Protein AF-A0A6V8CAD1-F1 (afdb_monomer)

Sequence (71 aa):
MARHLTVEDELAELAQIVAEAEAEGIDPWPEPKPDRPWAKWTIATFVTVMMLSWVSQLLFRVVEITRETVP

Foldseek 3Di:
DDDDPDPVVVVVVLVVVCVVCVVVVHDSDDDPDPDDVVVVVVVVVVVVVVVVVVVVVVVVVVVVVVVVPDD

Radius of gyration: 26.32 Å; Cα contacts (8 Å, |Δi|>4): 8; chains: 1; bounding box: 58×20×66 Å

Mean predicted aligned error: 10.3 Å

pLDDT: mean 86.54, std 9.83, range [45.06, 96.44]

Secondary structure (DSSP, 8-state):
------HHHHHHHHHHHHHHHHHTT---SPPPPPP-HHHHHHHHHHHHHHHHHHHHHHHHHHHHHHHHH--

Structure (mmCIF, N/CA/C/O backbone):
data_AF-A0A6V8CAD1-F1
#
_entry.id   AF-A0A6V8CAD1-F1
#
loop_
_atom_site.group_PDB
_atom_site.id
_atom_site.type_symbol
_atom_site.label_atom_id
_atom_site.label_alt_id
_atom_site.label_comp_id
_atom_site.label_asym_id
_atom_site.label_entity_id
_atom_site.label_seq_id
_atom_site.pdbx_PDB_ins_code
_atom_site.Cartn_x
_atom_site.Cartn_y
_atom_site.Cartn_z
_atom_site.occupancy
_atom_site.B_iso_or_equiv
_atom_site.auth_seq_id
_atom_site.auth_comp_id
_atom_site.auth_asym_id
_atom_site.auth_atom_id
_atom_site.pdbx_PDB_model_num
ATOM 1 N N . MET A 1 1 ? 2.430 2.651 34.519 1.00 45.06 1 MET A N 1
ATOM 2 C CA . MET A 1 1 ? 2.715 2.271 33.121 1.00 45.06 1 MET A CA 1
ATOM 3 C C . MET A 1 1 ? 3.649 1.078 33.148 1.00 45.06 1 MET A C 1
ATOM 5 O O . MET A 1 1 ? 4.860 1.260 33.228 1.00 45.06 1 MET A O 1
ATOM 9 N N . ALA A 1 2 ? 3.086 -0.129 33.225 1.00 54.22 2 ALA A N 1
ATOM 10 C CA . ALA A 1 2 ? 3.875 -1.344 33.075 1.00 54.22 2 ALA A CA 1
ATOM 11 C C . ALA A 1 2 ? 4.384 -1.378 31.631 1.00 54.22 2 ALA A C 1
ATOM 13 O O . ALA A 1 2 ? 3.618 -1.142 30.707 1.00 54.22 2 ALA A O 1
ATOM 14 N N . ARG A 1 3 ? 5.687 -1.574 31.442 1.00 61.19 3 ARG A N 1
ATOM 15 C CA . ARG A 1 3 ? 6.250 -1.822 30.118 1.00 61.19 3 ARG A CA 1
ATOM 16 C C . ARG A 1 3 ? 6.067 -3.316 29.861 1.00 61.19 3 ARG A C 1
ATOM 18 O O . ARG A 1 3 ? 6.779 -4.113 30.464 1.00 61.19 3 ARG A O 1
ATOM 25 N N . HIS A 1 4 ? 5.074 -3.664 29.054 1.00 60.56 4 HIS A N 1
ATOM 26 C CA . HIS A 1 4 ? 4.816 -5.023 28.574 1.00 60.56 4 HIS A CA 1
ATOM 27 C C . HIS A 1 4 ? 6.064 -5.497 27.817 1.00 60.56 4 HIS A C 1
ATOM 29 O O . HIS A 1 4 ? 6.616 -4.758 26.999 1.00 60.56 4 HIS A O 1
ATOM 35 N N . LEU A 1 5 ? 6.599 -6.662 28.178 1.00 69.88 5 LEU A N 1
ATOM 36 C CA . LEU A 1 5 ? 7.849 -7.172 27.601 1.00 69.88 5 LEU A CA 1
ATOM 37 C C . LEU A 1 5 ? 7.588 -8.073 26.386 1.00 69.88 5 LEU A C 1
ATOM 39 O O . LEU A 1 5 ? 8.533 -8.374 25.657 1.00 69.88 5 LEU A O 1
ATOM 43 N N . THR A 1 6 ? 6.332 -8.485 26.166 1.00 85.69 6 THR A N 1
ATOM 44 C CA . THR A 1 6 ? 5.934 -9.446 25.132 1.00 85.69 6 THR A CA 1
ATOM 45 C C . THR A 1 6 ? 4.599 -9.058 24.485 1.00 85.69 6 THR A C 1
ATOM 47 O O . THR A 1 6 ? 3.768 -8.396 25.107 1.00 85.69 6 THR A O 1
ATOM 50 N N . VAL A 1 7 ? 4.403 -9.456 23.225 1.00 88.69 7 VAL A N 1
ATOM 51 C CA . VAL A 1 7 ? 3.155 -9.215 22.471 1.00 88.69 7 VAL A CA 1
ATOM 52 C C . VAL A 1 7 ? 2.023 -10.083 23.031 1.00 88.69 7 VAL A C 1
ATOM 54 O O . VAL A 1 7 ? 0.857 -9.706 22.998 1.00 88.69 7 VAL A O 1
ATOM 57 N N . GLU A 1 8 ? 2.370 -11.243 23.574 1.00 88.75 8 GLU A N 1
ATOM 58 C CA . GLU A 1 8 ? 1.470 -12.217 24.177 1.00 88.75 8 GLU A CA 1
ATOM 59 C C . GLU A 1 8 ? 0.754 -11.647 25.405 1.00 88.75 8 GLU A C 1
ATOM 61 O O . GLU A 1 8 ? -0.454 -11.840 25.546 1.00 88.75 8 GLU A O 1
ATOM 66 N N . ASP A 1 9 ? 1.476 -10.905 26.250 1.00 88.19 9 ASP A N 1
ATOM 67 C CA . ASP A 1 9 ? 0.899 -10.252 27.428 1.00 88.19 9 ASP A CA 1
ATOM 68 C C . ASP A 1 9 ? -0.121 -9.169 27.026 1.00 88.19 9 ASP A C 1
ATOM 70 O O . ASP A 1 9 ? -1.204 -9.097 27.606 1.00 88.19 9 ASP A O 1
ATOM 74 N N . GLU A 1 10 ? 0.184 -8.369 25.995 1.00 86.56 10 GLU A N 1
ATOM 75 C CA . GLU A 1 10 ? -0.737 -7.348 25.465 1.00 86.56 10 GLU A CA 1
ATOM 76 C C . GLU A 1 10 ? -1.998 -7.984 24.858 1.00 86.56 10 GLU A C 1
ATOM 78 O O . GLU A 1 10 ? -3.114 -7.512 25.081 1.00 86.56 10 GLU A O 1
ATOM 83 N N . LEU A 1 11 ? -1.848 -9.092 24.124 1.00 89.38 11 LEU A N 1
ATOM 84 C CA . LEU A 1 11 ? -2.980 -9.823 23.549 1.00 89.38 11 LEU A CA 1
ATOM 85 C C . LEU A 1 11 ? -3.860 -10.476 24.624 1.00 89.38 11 LEU A C 1
ATOM 87 O O . LEU A 1 11 ? -5.081 -10.504 24.467 1.00 89.38 11 LEU A O 1
ATOM 91 N N . ALA A 1 12 ? -3.267 -10.988 25.706 1.00 90.75 12 ALA A N 1
ATOM 92 C CA . ALA A 1 12 ? -4.006 -11.593 26.812 1.00 90.75 12 ALA A CA 1
ATOM 93 C C . ALA A 1 12 ? -4.867 -10.566 27.567 1.00 90.75 12 ALA A C 1
ATOM 95 O O . ALA A 1 12 ? -5.995 -10.876 27.949 1.00 90.75 12 ALA A O 1
ATOM 96 N N . GLU A 1 13 ? -4.365 -9.344 27.748 1.00 89.00 13 GLU A N 1
ATOM 97 C CA . GLU A 1 13 ? -5.123 -8.233 28.335 1.00 89.00 13 GLU A CA 1
ATOM 98 C C . GLU A 1 13 ? -6.260 -7.781 27.405 1.00 89.00 13 GLU A C 1
ATOM 100 O O . GLU A 1 13 ? -7.411 -7.679 27.832 1.00 89.00 13 GLU A O 1
ATOM 105 N N . LEU A 1 14 ? -5.977 -7.605 26.108 1.00 89.62 14 LEU A N 1
ATOM 106 C CA . LEU A 1 14 ? -6.996 -7.256 25.112 1.00 89.62 14 LEU A CA 1
ATOM 107 C C . LEU A 1 14 ? -8.114 -8.303 25.031 1.00 89.62 14 LEU A C 1
ATOM 109 O O . LEU A 1 14 ? -9.282 -7.940 24.912 1.00 89.62 14 LEU A O 1
ATOM 113 N N . ALA A 1 15 ? -7.785 -9.593 25.135 1.00 88.88 15 ALA A N 1
ATOM 114 C CA . ALA A 1 15 ? -8.779 -10.664 25.134 1.00 88.88 15 ALA A CA 1
ATOM 115 C C . ALA A 1 15 ? -9.745 -10.577 26.329 1.00 88.88 15 ALA A C 1
ATOM 117 O O . ALA A 1 15 ? -10.931 -10.864 26.172 1.00 88.88 15 ALA A O 1
ATOM 118 N N . GLN A 1 16 ? -9.266 -10.154 27.505 1.00 91.62 16 GLN A N 1
ATOM 119 C CA . GLN A 1 16 ? -10.124 -9.945 28.677 1.00 91.62 16 GLN A CA 1
ATOM 120 C C . GLN A 1 16 ? -11.085 -8.772 28.464 1.00 91.62 16 GLN A C 1
ATOM 122 O O . GLN A 1 16 ? -12.276 -8.910 28.730 1.00 91.62 16 GLN A O 1
ATOM 127 N N . ILE A 1 17 ? -10.586 -7.663 27.912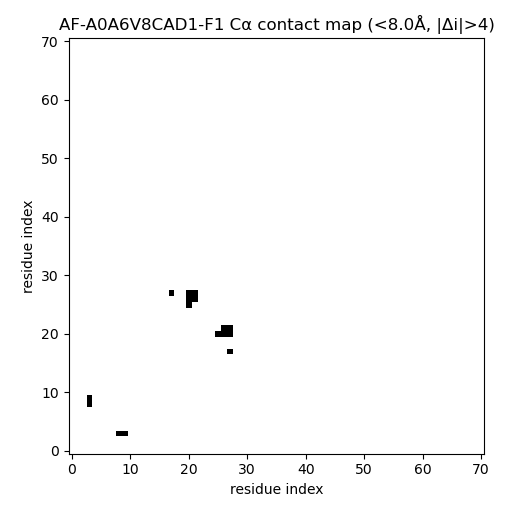 1.00 90.25 17 ILE A N 1
ATOM 128 C CA . ILE A 1 17 ? -11.393 -6.471 27.606 1.00 90.25 17 ILE A CA 1
ATOM 129 C C . ILE A 1 17 ? -12.489 -6.801 26.580 1.00 90.25 17 ILE 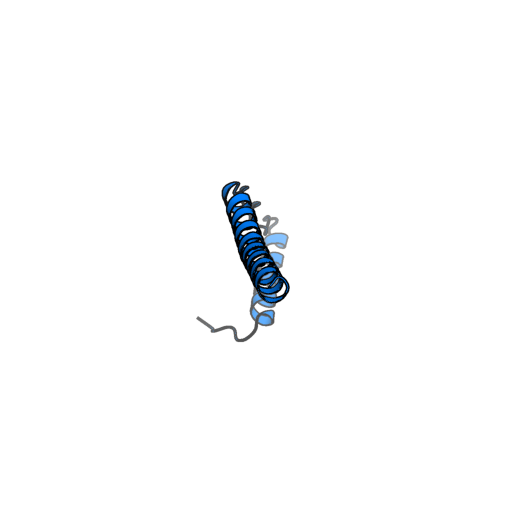A C 1
ATOM 131 O O . ILE A 1 17 ? -13.636 -6.390 26.738 1.00 90.25 17 ILE A O 1
ATOM 135 N N . VAL A 1 18 ? -12.156 -7.574 25.540 1.00 90.06 18 VAL A N 1
ATOM 136 C CA . VAL A 1 18 ? -13.128 -8.018 24.526 1.00 90.06 18 VAL A CA 1
ATOM 137 C C . VAL A 1 18 ? -14.211 -8.907 25.147 1.00 90.06 18 VAL A C 1
ATOM 139 O O . VAL A 1 18 ? -15.385 -8.721 24.842 1.00 90.06 18 VAL A O 1
ATOM 142 N N . ALA A 1 19 ? -13.842 -9.834 26.037 1.00 90.38 19 ALA A N 1
ATOM 143 C CA . ALA A 1 19 ? -14.796 -10.724 26.701 1.00 90.38 19 ALA A CA 1
ATOM 144 C C . 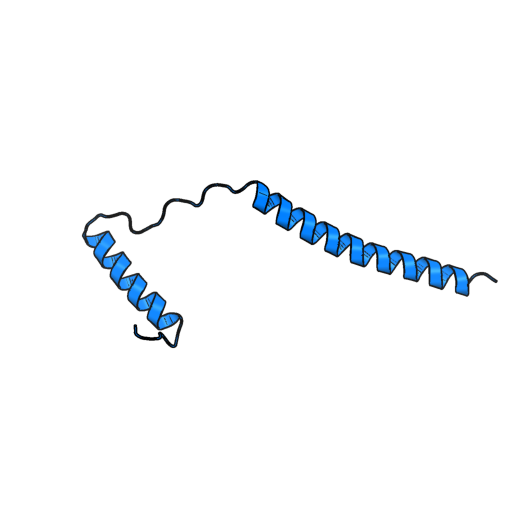ALA A 1 19 ? -15.754 -9.976 27.648 1.00 90.38 19 ALA A C 1
ATOM 146 O O . ALA A 1 19 ? -16.933 -10.321 27.726 1.00 90.38 19 ALA A O 1
ATOM 147 N N . GLU A 1 20 ? -15.264 -8.952 28.352 1.00 90.19 20 GLU A N 1
ATOM 148 C CA . GLU A 1 20 ? -16.086 -8.075 29.196 1.00 90.19 20 GLU A CA 1
ATOM 149 C C . GLU A 1 20 ? -17.077 -7.264 28.349 1.00 90.19 20 GLU A C 1
ATOM 151 O O . GLU A 1 20 ? -18.278 -7.285 28.617 1.00 90.19 20 GLU A O 1
ATOM 156 N N . ALA A 1 21 ? -16.608 -6.649 27.260 1.00 89.06 21 ALA A N 1
ATOM 157 C CA . ALA A 1 21 ? -17.461 -5.904 26.334 1.00 89.06 21 ALA A CA 1
ATOM 158 C C . ALA A 1 21 ? -18.536 -6.789 25.671 1.00 89.06 21 ALA A C 1
ATOM 160 O O . ALA A 1 21 ? -19.694 -6.381 25.566 1.00 89.06 21 ALA A O 1
ATOM 161 N N . GLU A 1 22 ? -18.188 -8.020 25.276 1.00 85.94 22 GLU A N 1
ATOM 162 C CA . GLU A 1 22 ? -19.141 -8.980 24.705 1.00 85.94 22 GLU A CA 1
ATOM 163 C C . GLU A 1 22 ? -20.199 -9.413 25.735 1.00 85.94 22 GLU A C 1
ATOM 165 O O . GLU A 1 22 ? -21.384 -9.497 25.403 1.00 85.94 22 GLU A O 1
ATOM 170 N N . ALA A 1 23 ? -19.810 -9.617 27.000 1.00 90.25 23 ALA A N 1
ATOM 171 C CA . ALA A 1 23 ? -20.740 -9.910 28.094 1.00 90.25 23 ALA A CA 1
ATOM 172 C C . ALA A 1 23 ? -21.709 -8.748 28.383 1.00 90.25 23 ALA A C 1
ATOM 174 O O . ALA A 1 23 ? -22.859 -8.982 28.764 1.00 90.25 23 ALA A O 1
ATOM 175 N N . GLU A 1 24 ? -21.271 -7.508 28.167 1.00 90.19 24 GLU A N 1
ATOM 176 C CA . GLU A 1 24 ? -22.100 -6.299 28.251 1.00 90.19 24 GLU A CA 1
ATOM 177 C C . GLU A 1 24 ? -22.958 -6.060 26.992 1.00 90.19 24 GLU A C 1
ATOM 179 O O . GLU A 1 24 ? -23.811 -5.168 26.981 1.00 90.19 24 GLU A O 1
ATOM 184 N N . GLY A 1 25 ? -22.779 -6.867 25.939 1.00 85.75 25 GLY A N 1
ATOM 185 C CA . GLY A 1 25 ? -23.481 -6.725 24.661 1.00 85.75 25 GLY A CA 1
ATOM 186 C C . GLY A 1 25 ? -23.002 -5.539 23.816 1.00 85.75 25 GLY A C 1
ATOM 187 O O . GLY A 1 25 ? -23.726 -5.098 22.920 1.00 85.75 25 GLY A O 1
ATOM 188 N N . ILE A 1 26 ? -21.811 -5.009 24.104 1.00 85.50 26 ILE A N 1
ATOM 189 C CA . ILE A 1 26 ? -21.154 -3.938 23.349 1.00 85.50 26 ILE A CA 1
ATOM 190 C C . ILE A 1 26 ? -20.367 -4.577 22.203 1.00 85.50 26 ILE A C 1
ATOM 192 O O . ILE A 1 26 ? -19.657 -5.553 22.420 1.00 85.50 26 ILE A O 1
ATOM 196 N N . ASP A 1 27 ? -20.468 -4.026 20.989 1.00 86.00 27 ASP A N 1
ATOM 197 C 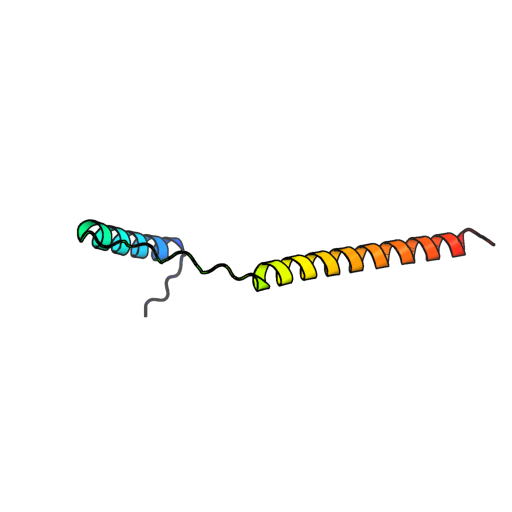CA . ASP A 1 27 ? -19.602 -4.433 19.877 1.00 86.00 27 ASP A CA 1
ATOM 198 C C . ASP A 1 27 ? -18.151 -4.025 20.193 1.00 86.00 27 ASP A C 1
ATOM 200 O O . ASP A 1 27 ? -17.858 -2.824 20.245 1.00 86.00 27 ASP A O 1
ATOM 204 N N . PRO A 1 28 ? -17.239 -4.985 20.444 1.00 85.38 28 PRO A N 1
ATOM 205 C CA . PRO A 1 28 ? -15.875 -4.677 20.856 1.00 85.38 28 PRO A CA 1
ATOM 206 C C . PRO A 1 28 ? -14.997 -4.258 19.671 1.00 85.38 28 PRO A C 1
ATOM 208 O O . PRO A 1 28 ? -13.847 -3.850 19.863 1.00 85.38 28 PRO A O 1
ATOM 211 N N . TRP A 1 29 ? -15.496 -4.393 18.439 1.00 87.12 29 TRP A N 1
ATOM 212 C CA . TRP A 1 29 ? -14.692 -4.198 17.247 1.00 87.12 29 TRP A CA 1
ATOM 213 C C . TRP A 1 29 ? -14.747 -2.751 16.759 1.00 87.12 29 TRP A C 1
ATOM 215 O O . TRP A 1 29 ? -15.809 -2.132 16.703 1.00 87.12 29 TRP A O 1
ATOM 225 N N . PRO A 1 30 ? -13.596 -2.180 16.367 1.00 84.50 30 PRO A N 1
ATOM 226 C CA . PRO A 1 30 ? -13.575 -0.850 15.790 1.00 84.50 30 PRO A CA 1
ATOM 227 C C . PRO A 1 30 ? -14.298 -0.842 14.440 1.00 84.50 30 PRO A C 1
ATOM 229 O O . PRO A 1 30 ? -14.264 -1.820 13.690 1.00 84.50 30 PRO A O 1
ATOM 232 N N . GLU A 1 31 ? -14.866 0.310 14.085 1.00 87.44 31 GLU A N 1
ATOM 233 C CA . GLU A 1 31 ? -15.449 0.508 12.761 1.00 87.44 31 GLU A CA 1
ATOM 234 C C . GLU A 1 31 ? -14.417 0.228 11.649 1.00 87.44 31 GLU A C 1
ATOM 236 O O .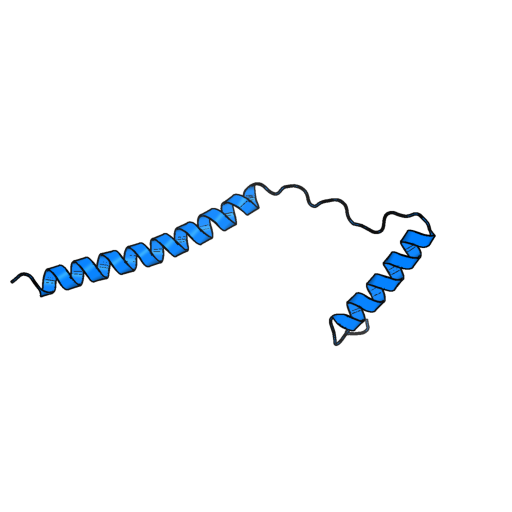 GLU A 1 31 ? -13.220 0.528 11.803 1.00 87.44 31 GLU A O 1
ATOM 241 N N . PRO A 1 32 ? -14.852 -0.318 10.497 1.00 86.88 32 PRO A N 1
ATOM 242 C CA . PRO A 1 32 ? -13.978 -0.517 9.353 1.00 86.88 32 PRO A CA 1
ATOM 243 C C . PRO A 1 32 ? -13.255 0.780 8.987 1.00 86.88 32 PRO A C 1
ATOM 245 O O . PRO A 1 32 ? -13.862 1.844 8.855 1.00 86.88 32 PRO A O 1
ATOM 248 N N . LYS A 1 33 ? -11.934 0.697 8.795 1.00 83.69 33 LYS A N 1
ATOM 249 C CA . LYS A 1 33 ? -11.151 1.864 8.377 1.00 83.69 33 LYS A CA 1
ATOM 250 C C . LYS A 1 33 ? -11.711 2.394 7.053 1.00 83.69 33 LYS A C 1
ATOM 252 O O . LYS A 1 33 ? -11.917 1.596 6.139 1.00 83.69 33 LYS A O 1
ATOM 257 N N . PRO A 1 34 ? -11.890 3.719 6.911 1.00 88.06 34 PRO A N 1
ATOM 258 C CA . PRO A 1 34 ? -12.370 4.283 5.663 1.00 88.06 34 PRO A CA 1
ATOM 259 C C . PRO A 1 34 ? -11.387 3.954 4.543 1.00 88.06 34 PRO A C 1
ATOM 261 O O . PRO A 1 34 ? -10.166 4.009 4.738 1.00 88.06 34 PRO A O 1
ATOM 264 N N . ASP A 1 35 ? -11.924 3.651 3.364 1.00 86.25 35 ASP A N 1
ATOM 265 C CA . ASP A 1 35 ? -11.11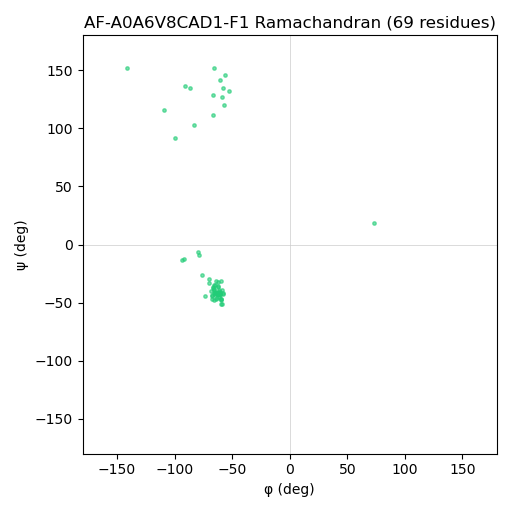4 3.442 2.175 1.00 86.25 35 ASP A CA 1
ATOM 266 C C . ASP A 1 35 ? -10.273 4.691 1.903 1.00 86.25 35 ASP A C 1
ATOM 268 O O . ASP A 1 35 ? -10.780 5.793 1.689 1.00 86.25 35 ASP A O 1
ATOM 272 N N . ARG A 1 36 ? -8.951 4.517 1.912 1.00 87.44 36 ARG A N 1
ATOM 273 C CA . ARG A 1 36 ? -7.988 5.577 1.605 1.00 87.44 36 ARG A CA 1
ATOM 274 C C . ARG A 1 36 ? -7.527 5.403 0.160 1.00 87.44 36 ARG A C 1
ATOM 276 O O . ARG A 1 36 ? -6.558 4.677 -0.069 1.00 87.44 36 ARG A O 1
ATOM 283 N N . PRO A 1 37 ? -8.170 6.047 -0.835 1.00 85.69 37 PRO A N 1
ATOM 284 C CA . PRO A 1 37 ? -7.803 5.865 -2.240 1.00 85.69 37 PRO A CA 1
ATOM 285 C C . PRO A 1 37 ? -6.347 6.259 -2.510 1.00 85.69 37 PRO A C 1
ATOM 287 O O . PRO A 1 37 ? -5.685 5.629 -3.328 1.00 85.69 37 PRO A O 1
ATOM 290 N N . TRP A 1 38 ? -5.809 7.232 -1.768 1.00 88.50 38 TRP A N 1
ATOM 291 C CA . TRP A 1 38 ? -4.407 7.642 -1.857 1.00 88.50 38 TRP A CA 1
ATOM 292 C C . TRP A 1 38 ? -3.420 6.531 -1.470 1.00 88.50 38 TRP A C 1
ATOM 294 O O . TRP A 1 38 ? -2.357 6.443 -2.076 1.00 88.50 38 TRP A O 1
ATOM 304 N N . ALA A 1 39 ? -3.778 5.639 -0.538 1.00 90.31 39 ALA A N 1
ATOM 305 C CA . ALA A 1 39 ? -2.898 4.547 -0.118 1.00 90.31 39 ALA A CA 1
ATOM 306 C C . ALA A 1 39 ? -2.632 3.561 -1.269 1.00 90.31 39 ALA A C 1
ATOM 308 O O . ALA A 1 39 ? -1.514 3.067 -1.421 1.00 90.31 39 ALA A O 1
ATOM 309 N N . LYS A 1 40 ? -3.633 3.335 -2.132 1.00 88.31 40 LYS A N 1
ATOM 310 C CA . LYS A 1 40 ? -3.490 2.504 -3.339 1.00 88.31 40 LYS A CA 1
ATOM 311 C C . LYS A 1 40 ? -2.470 3.109 -4.305 1.00 88.31 40 LYS A C 1
ATOM 313 O O . LYS A 1 40 ? -1.616 2.393 -4.822 1.00 88.31 40 LYS A O 1
ATOM 318 N N . TRP A 1 41 ? -2.520 4.428 -4.497 1.00 93.69 41 TRP A N 1
ATOM 319 C CA . TRP A 1 41 ? -1.582 5.144 -5.363 1.00 93.69 41 TRP A CA 1
ATOM 320 C C . TRP A 1 41 ? -0.153 5.106 -4.828 1.00 93.69 41 TRP A C 1
ATOM 322 O O . TRP A 1 41 ? 0.760 4.861 -5.609 1.00 93.69 41 TRP A O 1
ATOM 332 N N . THR A 1 42 ? 0.052 5.276 -3.519 1.00 93.50 42 THR A N 1
ATOM 333 C CA . THR A 1 42 ? 1.393 5.221 -2.911 1.00 93.50 42 THR A CA 1
ATOM 334 C C . THR A 1 42 ? 2.067 3.867 -3.124 1.00 93.50 42 THR A C 1
ATOM 336 O O . THR A 1 42 ? 3.242 3.809 -3.477 1.00 93.50 42 THR A O 1
ATOM 339 N N . ILE A 1 43 ? 1.326 2.770 -2.948 1.00 94.31 43 ILE A N 1
ATOM 340 C CA . ILE A 1 43 ? 1.868 1.421 -3.157 1.00 94.31 43 ILE A CA 1
ATOM 341 C C . ILE A 1 43 ? 2.175 1.201 -4.643 1.00 94.31 43 ILE A C 1
ATOM 343 O O . ILE A 1 43 ? 3.253 0.716 -4.989 1.00 94.31 43 ILE A O 1
ATOM 347 N N . ALA A 1 44 ? 1.259 1.599 -5.528 1.00 94.94 44 ALA A N 1
ATOM 348 C CA . ALA A 1 44 ? 1.434 1.438 -6.966 1.00 94.94 44 ALA A CA 1
ATOM 349 C C . ALA A 1 44 ? 2.654 2.209 -7.497 1.00 94.94 44 ALA A C 1
ATOM 351 O O . ALA A 1 44 ? 3.453 1.654 -8.255 1.00 94.94 44 ALA A O 1
ATOM 352 N N . THR A 1 45 ? 2.838 3.467 -7.085 1.00 94.88 45 THR A N 1
ATOM 353 C CA . THR A 1 45 ? 3.983 4.277 -7.523 1.00 94.88 45 THR A CA 1
ATOM 354 C C . THR A 1 45 ? 5.293 3.748 -6.959 1.00 94.88 45 THR A C 1
ATOM 356 O O . THR A 1 45 ? 6.268 3.670 -7.701 1.00 94.88 45 THR A O 1
ATOM 359 N N . PHE A 1 46 ? 5.316 3.309 -5.698 1.00 95.81 46 PHE A N 1
ATOM 360 C CA . PHE A 1 46 ? 6.509 2.731 -5.083 1.00 95.81 46 PHE A CA 1
ATOM 361 C C . PHE A 1 46 ? 7.008 1.496 -5.847 1.00 95.81 46 PHE A C 1
ATOM 363 O O . PHE A 1 46 ? 8.168 1.450 -6.262 1.00 95.81 46 PHE A O 1
ATOM 370 N N . VAL A 1 47 ? 6.117 0.534 -6.116 1.00 96.38 47 VAL A N 1
ATOM 371 C CA . VAL A 1 47 ? 6.459 -0.673 -6.886 1.00 96.38 47 VAL A CA 1
ATOM 372 C C . VAL A 1 47 ? 6.897 -0.308 -8.303 1.00 96.38 47 VAL A C 1
ATOM 374 O O . VAL A 1 47 ? 7.899 -0.826 -8.793 1.00 96.38 47 VAL A O 1
ATOM 377 N N . THR A 1 48 ? 6.198 0.627 -8.947 1.00 96.44 48 THR A N 1
ATOM 378 C CA . THR A 1 48 ? 6.544 1.084 -10.299 1.00 96.44 48 THR A CA 1
ATOM 379 C C . THR A 1 48 ? 7.949 1.681 -10.346 1.00 96.44 48 THR A C 1
ATOM 381 O O . THR A 1 48 ? 8.745 1.300 -11.201 1.00 96.44 48 THR A O 1
ATOM 384 N N . VAL A 1 49 ? 8.294 2.571 -9.412 1.00 95.81 49 VAL A N 1
ATOM 385 C CA . VAL A 1 49 ? 9.627 3.189 -9.340 1.00 95.81 49 VAL A CA 1
ATOM 386 C C . VAL A 1 49 ? 10.707 2.141 -9.080 1.00 95.81 49 VAL A C 1
ATOM 388 O O . VAL A 1 49 ? 11.755 2.183 -9.728 1.00 95.81 49 VAL A O 1
ATOM 391 N N . MET A 1 50 ? 10.458 1.170 -8.196 1.00 95.88 50 MET A N 1
ATOM 392 C CA . MET A 1 50 ? 11.397 0.067 -7.971 1.00 95.88 50 MET A CA 1
ATOM 393 C C . MET A 1 50 ? 11.643 -0.744 -9.249 1.00 95.88 50 MET A C 1
ATOM 395 O O . MET A 1 50 ? 12.795 -0.995 -9.606 1.00 95.88 50 MET A O 1
ATOM 399 N N . MET A 1 51 ? 10.578 -1.115 -9.964 1.00 95.88 51 MET A N 1
ATOM 400 C CA . MET A 1 51 ? 10.690 -1.877 -11.211 1.00 95.88 51 MET A CA 1
ATOM 401 C C . MET A 1 51 ? 11.421 -1.079 -12.292 1.00 95.88 51 MET A C 1
ATOM 403 O O . MET A 1 51 ? 12.361 -1.591 -12.896 1.00 95.88 51 MET A O 1
ATOM 407 N N . LEU A 1 52 ? 11.063 0.192 -12.493 1.00 95.69 52 LEU A N 1
ATOM 408 C CA . LEU A 1 52 ? 11.735 1.066 -13.458 1.00 95.69 52 LEU A CA 1
ATOM 409 C C . LEU A 1 52 ? 13.212 1.284 -13.119 1.00 95.69 52 LEU A C 1
ATOM 411 O O . LEU A 1 52 ? 14.039 1.331 -14.031 1.00 95.69 52 LEU A O 1
ATOM 415 N N . SER A 1 53 ? 13.563 1.372 -11.833 1.00 92.75 53 SER A N 1
ATOM 416 C CA . SER A 1 53 ? 14.960 1.500 -11.400 1.00 92.75 53 SER A CA 1
ATOM 417 C C . SER A 1 53 ? 15.780 0.278 -11.807 1.00 92.75 53 SER A C 1
ATOM 419 O O . SER A 1 53 ? 16.909 0.419 -12.280 1.00 92.75 53 SER A O 1
ATOM 421 N N . TRP A 1 54 ? 15.214 -0.922 -11.672 1.00 93.94 54 TRP A N 1
ATOM 422 C CA . TRP A 1 54 ? 15.893 -2.147 -12.081 1.00 93.94 54 TRP A CA 1
ATOM 423 C C . TRP A 1 54 ? 15.933 -2.308 -13.605 1.00 93.94 54 TRP A C 1
ATOM 425 O O . TRP A 1 54 ? 16.994 -2.591 -14.163 1.00 93.94 54 TRP A O 1
ATOM 435 N N . VAL A 1 55 ? 14.820 -2.055 -14.298 1.00 92.62 55 VAL A N 1
ATOM 436 C CA . VAL A 1 55 ? 14.759 -2.102 -15.769 1.00 92.62 55 VAL A CA 1
ATOM 437 C C . VAL A 1 55 ? 15.774 -1.139 -16.385 1.00 92.62 55 VAL A C 1
ATOM 439 O O . VAL A 1 55 ? 16.496 -1.519 -17.304 1.00 92.62 55 VAL A O 1
ATOM 442 N N . SER A 1 56 ? 15.902 0.072 -15.837 1.00 91.88 56 SER A N 1
ATOM 443 C CA . SER A 1 56 ? 16.897 1.048 -16.298 1.00 91.88 56 SER A CA 1
ATOM 444 C C . SER A 1 56 ? 18.320 0.506 -16.159 1.00 91.88 56 SER A C 1
ATOM 446 O O . SER A 1 56 ? 19.087 0.547 -17.117 1.00 91.88 56 SER A O 1
ATOM 448 N N . GLN A 1 57 ? 18.667 -0.072 -15.003 1.00 90.19 57 GLN A N 1
ATOM 449 C CA . GLN A 1 57 ? 19.986 -0.683 -14.796 1.00 90.19 57 GLN A CA 1
ATOM 450 C C . GLN A 1 57 ? 20.264 -1.830 -15.774 1.00 90.19 57 GLN A C 1
ATOM 452 O O . GLN A 1 57 ? 21.379 -1.945 -16.279 1.00 90.19 57 GLN A O 1
ATOM 457 N N . LEU A 1 58 ? 19.264 -2.671 -16.055 1.00 92.12 58 LEU A N 1
ATOM 458 C CA . LEU A 1 58 ? 19.406 -3.773 -17.004 1.00 92.12 58 LEU A CA 1
ATOM 459 C C . LEU A 1 58 ? 19.689 -3.254 -18.419 1.00 92.12 58 LEU A C 1
ATOM 461 O O . LEU A 1 58 ? 20.607 -3.743 -19.074 1.00 92.12 58 LEU A O 1
ATOM 465 N N . LEU A 1 59 ? 18.941 -2.244 -18.870 1.00 91.25 59 LEU A N 1
ATOM 466 C CA . LEU A 1 59 ? 19.128 -1.644 -20.192 1.00 91.25 59 LEU A CA 1
ATOM 467 C C . LEU A 1 59 ? 20.525 -1.032 -20.349 1.00 91.25 59 LEU A C 1
ATOM 469 O O . LEU A 1 59 ? 21.166 -1.250 -21.375 1.00 91.25 59 LEU A O 1
ATOM 473 N N . PHE A 1 60 ? 21.029 -0.327 -19.332 1.00 93.06 60 PHE A N 1
ATOM 474 C CA . PHE A 1 60 ? 22.384 0.231 -19.376 1.00 93.06 60 PHE A CA 1
ATOM 475 C C . PHE A 1 60 ? 23.459 -0.850 -19.521 1.00 93.06 60 PHE A C 1
ATOM 477 O O . PHE A 1 60 ? 24.346 -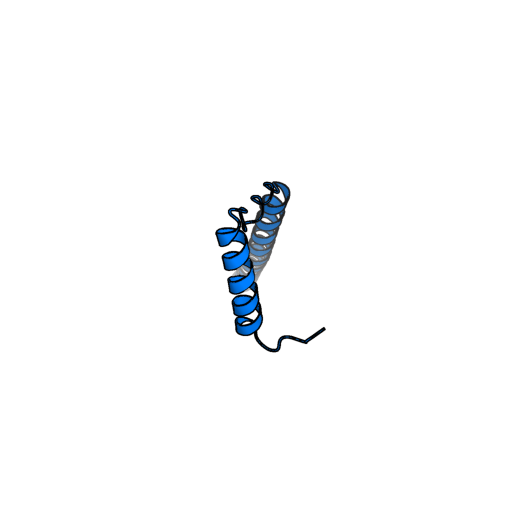0.697 -20.357 1.00 93.06 60 PHE A O 1
ATOM 484 N N . ARG A 1 61 ? 23.337 -1.972 -18.798 1.00 86.75 61 ARG A N 1
ATOM 485 C CA . ARG A 1 61 ? 24.266 -3.108 -18.937 1.00 86.75 61 ARG A CA 1
ATOM 486 C C . ARG A 1 61 ? 24.245 -3.710 -20.341 1.00 86.75 61 ARG A C 1
ATOM 488 O O . ARG A 1 61 ? 25.290 -4.064 -20.871 1.00 86.75 61 ARG A O 1
ATOM 495 N N . VAL A 1 62 ? 23.071 -3.816 -20.965 1.00 89.25 62 VAL A N 1
ATOM 496 C CA . VAL A 1 62 ? 22.953 -4.331 -22.342 1.00 89.25 62 VAL A CA 1
ATOM 497 C C . VAL A 1 62 ? 23.638 -3.398 -23.341 1.00 89.25 62 VAL A C 1
ATOM 499 O O . VAL A 1 62 ? 24.361 -3.864 -24.223 1.00 89.25 62 VAL A O 1
ATOM 502 N N . VAL A 1 63 ? 23.441 -2.084 -23.203 1.00 89.88 63 VAL A N 1
ATOM 503 C CA . VAL A 1 63 ? 24.106 -1.090 -24.060 1.00 89.88 63 VAL A CA 1
ATOM 504 C C . VAL A 1 63 ? 25.623 -1.152 -23.889 1.00 89.88 63 VAL A C 1
ATOM 506 O O . VAL A 1 63 ? 26.340 -1.116 -24.886 1.00 89.88 63 VAL A O 1
ATOM 509 N N . GLU A 1 64 ? 26.108 -1.275 -22.655 1.00 87.50 64 GLU A N 1
ATOM 510 C CA . GLU A 1 64 ? 27.534 -1.408 -22.341 1.00 87.50 64 GLU A CA 1
ATOM 511 C C . GLU A 1 64 ? 28.150 -2.647 -23.008 1.00 87.50 64 GLU A C 1
ATOM 513 O O . GLU A 1 64 ? 29.086 -2.510 -23.794 1.00 87.50 64 GLU A O 1
ATOM 518 N N . ILE A 1 65 ? 27.536 -3.822 -22.838 1.00 87.38 65 ILE A N 1
ATOM 519 C CA . ILE A 1 65 ? 27.969 -5.071 -23.493 1.00 87.38 65 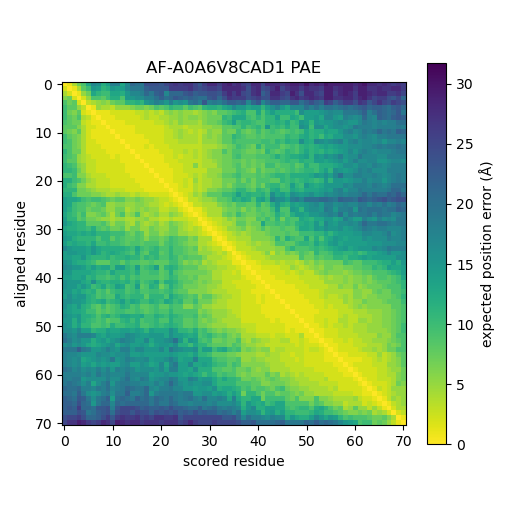ILE A CA 1
ATOM 520 C C . ILE A 1 65 ? 27.977 -4.931 -25.021 1.00 87.38 65 ILE A C 1
ATOM 522 O O . ILE A 1 65 ? 28.889 -5.399 -25.702 1.00 87.38 65 ILE A O 1
ATOM 526 N N . T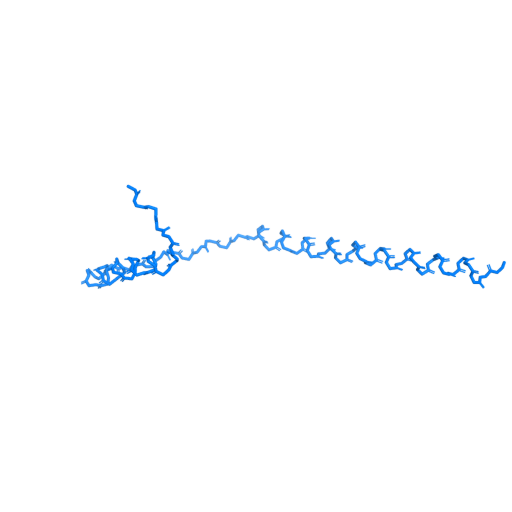HR A 1 66 ? 26.962 -4.278 -25.589 1.00 83.69 66 THR A N 1
ATOM 527 C CA . THR A 1 66 ? 26.871 -4.093 -27.046 1.00 83.69 66 THR A CA 1
ATOM 528 C C . THR A 1 66 ? 27.993 -3.191 -27.567 1.00 83.69 66 THR A C 1
ATOM 530 O O . THR A 1 66 ? 28.509 -3.427 -28.655 1.00 83.69 66 THR A O 1
ATOM 533 N N . ARG A 1 67 ? 28.413 -2.180 -26.794 1.00 77.81 67 ARG A N 1
ATOM 534 C CA . ARG A 1 67 ? 29.554 -1.325 -27.158 1.00 77.81 67 ARG A CA 1
ATOM 535 C C . ARG A 1 67 ? 30.894 -2.047 -27.083 1.00 77.81 67 ARG A C 1
ATOM 537 O O . ARG A 1 67 ? 31.774 -1.730 -27.867 1.00 77.81 67 ARG A O 1
ATOM 544 N N . GLU A 1 68 ? 31.060 -2.985 -26.157 1.00 80.19 68 GLU A N 1
ATOM 545 C CA . GLU A 1 68 ? 32.302 -3.760 -26.029 1.00 80.19 68 GLU A CA 1
ATOM 546 C C . GLU A 1 68 ? 32.437 -4.856 -27.094 1.00 80.19 68 GLU A C 1
ATOM 548 O O . GLU A 1 68 ? 33.544 -5.268 -27.432 1.00 80.19 68 GLU A O 1
ATOM 553 N N . THR A 1 69 ? 31.314 -5.343 -27.626 1.00 77.19 69 THR A N 1
ATOM 554 C CA . THR A 1 69 ? 31.281 -6.477 -28.564 1.00 77.19 69 THR A CA 1
ATOM 555 C C . THR A 1 69 ? 31.295 -6.078 -30.041 1.00 77.19 69 THR A C 1
ATOM 557 O O . THR A 1 69 ? 31.543 -6.938 -30.887 1.00 77.19 69 THR A O 1
ATOM 560 N N . VAL A 1 70 ? 31.066 -4.803 -30.371 1.00 69.19 70 VAL A N 1
ATOM 561 C CA . VAL A 1 70 ? 31.127 -4.275 -31.744 1.00 69.19 70 VAL A CA 1
ATOM 562 C C . VAL A 1 70 ? 32.370 -3.376 -31.879 1.00 69.19 70 VAL A C 1
ATOM 564 O O . VAL A 1 70 ? 32.425 -2.369 -31.174 1.00 69.19 70 VAL A O 1
ATOM 567 N N . PRO A 1 71 ? 33.364 -3.729 -32.724 1.00 63.00 71 PRO A N 1
ATOM 568 C CA . PRO A 1 71 ? 34.581 -2.933 -32.920 1.00 63.00 71 PRO A CA 1
ATOM 569 C C . PRO A 1 71 ? 34.333 -1.600 -33.637 1.00 63.00 71 PRO A C 1
ATOM 571 O O . PRO A 1 71 ? 33.398 -1.527 -34.471 1.00 63.00 71 PRO A O 1
#

Solvent-accessible surface area (backbone atoms only — not comparable to full-atom values): 4392 Å² total; per-residue (Å²): 132,85,80,77,92,49,72,66,62,56,50,55,53,51,52,52,55,41,53,52,32,50,74,72,70,43,83,72,70,78,77,82,77,77,88,56,72,65,59,56,52,54,54,53,52,51,54,49,52,56,50,51,55,50,52,51,54,52,51,53,53,52,54,51,53,52,58,75,72,52,135